Protein AF-A0AAW1F3Y2-F1 (afdb_monomer_lite)

Sequence (105 aa):
MLLRVFVSPDNIRRVDISENLSSVEQLKEILQERLQLQGDFLIQFEDPDFGNELCNLTDIKELPQDRAMLRILWKSSIQPEEAASLSSNSSLSMLDSDSLIISIH

Secondary structure (DSSP, 8-state):
-EEEEESSSS-EEEEE--S---SHHHHHHHHHHHHT--S-EEEEEEEGGGTTEEEE---GGGS-SSEEEEEEEEGGG----------------------------

Organism: Zoarces viviparus (NCBI:txid48416)

Radius of gyration: 22.78 Å; chains: 1; bounding box: 49×25×77 Å

Structure (mmCIF, N/CA/C/O backbone):
data_AF-A0AAW1F3Y2-F1
#
_entry.id   AF-A0AAW1F3Y2-F1
#
loop_
_atom_site.group_PDB
_atom_site.id
_atom_site.type_symbol
_atom_site.label_atom_id
_atom_site.label_alt_id
_atom_site.label_comp_id
_atom_site.label_asym_id
_atom_site.label_entity_id
_atom_site.label_seq_id
_atom_site.pdbx_PDB_ins_code
_atom_site.Cartn_x
_atom_site.Cartn_y
_atom_site.Cartn_z
_atom_site.occupancy
_atom_site.B_iso_or_equiv
_atom_site.auth_seq_id
_atom_site.auth_comp_id
_atom_site.auth_asym_id
_atom_site.auth_atom_id
_atom_site.pdbx_PDB_model_num
ATOM 1 N N . MET A 1 1 ? -5.745 -8.212 9.113 1.00 90.81 1 MET A N 1
ATOM 2 C CA . MET A 1 1 ? -5.643 -8.241 7.638 1.00 90.81 1 MET A CA 1
ATOM 3 C C . MET A 1 1 ? -4.221 -8.604 7.233 1.00 90.81 1 MET A C 1
ATOM 5 O O . MET A 1 1 ? -3.276 -8.149 7.872 1.00 90.81 1 MET A O 1
ATOM 9 N N . LEU A 1 2 ? -4.063 -9.385 6.162 1.00 94.94 2 LEU A N 1
ATOM 10 C CA . LEU A 1 2 ? -2.759 -9.717 5.598 1.00 94.94 2 LEU A CA 1
ATOM 11 C C . LEU A 1 2 ? -2.409 -8.857 4.380 1.00 94.94 2 LEU A C 1
ATOM 13 O O . LEU A 1 2 ? -3.104 -8.875 3.369 1.00 94.94 2 LEU A O 1
ATOM 17 N N . LEU A 1 3 ? -1.270 -8.180 4.432 1.00 95.88 3 LEU A N 1
ATOM 18 C CA . LEU A 1 3 ? -0.796 -7.323 3.356 1.00 95.88 3 LEU A CA 1
ATOM 19 C C . LEU A 1 3 ? 0.396 -7.936 2.632 1.00 95.88 3 LEU A C 1
ATOM 21 O O . LEU A 1 3 ? 1.355 -8.409 3.247 1.00 95.88 3 LEU A O 1
ATOM 25 N N . ARG A 1 4 ? 0.363 -7.873 1.304 1.00 97.00 4 ARG A N 1
ATOM 26 C CA . ARG A 1 4 ? 1.530 -8.101 0.451 1.00 97.00 4 ARG A CA 1
ATOM 27 C C . ARG A 1 4 ? 1.954 -6.761 -0.135 1.00 97.00 4 ARG A C 1
ATOM 29 O O . ARG A 1 4 ? 1.261 -6.222 -0.987 1.00 97.00 4 ARG A O 1
ATOM 36 N N . VAL A 1 5 ? 3.076 -6.233 0.335 1.00 97.12 5 VAL A N 1
ATOM 37 C CA . VAL A 1 5 ? 3.543 -4.877 0.035 1.00 97.12 5 VAL A CA 1
ATOM 38 C C . VAL A 1 5 ? 4.724 -4.929 -0.928 1.00 97.12 5 VAL A C 1
ATOM 40 O O . VAL A 1 5 ? 5.757 -5.525 -0.623 1.00 97.12 5 VAL A O 1
ATOM 43 N N . PHE A 1 6 ? 4.572 -4.292 -2.082 1.00 96.75 6 PHE A N 1
ATOM 44 C CA . PHE A 1 6 ? 5.596 -4.116 -3.105 1.00 96.75 6 PHE A CA 1
ATOM 45 C C . PHE A 1 6 ? 6.275 -2.768 -2.883 1.00 96.75 6 PHE A C 1
ATOM 47 O O . PHE A 1 6 ? 5.726 -1.721 -3.227 1.00 96.75 6 PHE A O 1
ATOM 54 N N . VAL A 1 7 ? 7.459 -2.794 -2.279 1.00 94.69 7 VAL A N 1
ATOM 55 C CA . VAL A 1 7 ? 8.264 -1.591 -2.021 1.00 94.69 7 VAL A CA 1
ATOM 56 C C . VAL A 1 7 ? 9.092 -1.225 -3.259 1.00 94.69 7 VAL A C 1
ATOM 58 O O . VAL A 1 7 ? 9.236 -0.050 -3.595 1.00 94.69 7 VAL A O 1
ATOM 61 N N . SER A 1 8 ? 9.594 -2.248 -3.951 1.00 90.62 8 SER A N 1
ATOM 62 C CA . SER A 1 8 ? 10.264 -2.199 -5.255 1.00 90.62 8 SER A CA 1
ATOM 63 C C . SER A 1 8 ? 10.043 -3.544 -5.978 1.00 90.62 8 SER A C 1
ATOM 65 O O . SER A 1 8 ? 9.545 -4.487 -5.354 1.00 90.62 8 SER A O 1
ATOM 67 N N . PRO A 1 9 ? 10.378 -3.677 -7.278 1.00 89.00 9 PRO A N 1
ATOM 68 C CA . PRO A 1 9 ? 10.188 -4.932 -8.020 1.00 89.00 9 PRO A CA 1
ATOM 69 C C . PRO A 1 9 ? 10.889 -6.149 -7.394 1.00 89.00 9 PRO A C 1
ATOM 71 O O . PRO A 1 9 ? 10.403 -7.271 -7.501 1.00 89.00 9 PRO A O 1
ATOM 74 N N . ASP A 1 10 ? 12.014 -5.918 -6.722 1.00 93.12 10 ASP A N 1
ATOM 75 C CA . ASP A 1 10 ? 12.838 -6.903 -6.023 1.00 93.12 10 ASP A CA 1
ATOM 76 C C . ASP A 1 10 ? 12.575 -6.962 -4.505 1.00 93.12 10 ASP A C 1
ATOM 78 O O . ASP A 1 10 ? 12.984 -7.916 -3.841 1.00 93.12 10 ASP A O 1
ATOM 82 N N . ASN A 1 11 ? 11.851 -5.987 -3.940 1.00 93.50 11 ASN A N 1
ATOM 83 C CA . ASN A 1 11 ? 11.511 -5.937 -2.519 1.00 93.50 11 ASN A CA 1
ATOM 84 C C . ASN A 1 11 ? 10.000 -6.050 -2.290 1.00 93.50 11 ASN A C 1
ATOM 86 O O . ASN A 1 11 ? 9.272 -5.058 -2.207 1.00 93.50 11 ASN A O 1
ATOM 90 N N . ILE A 1 12 ? 9.543 -7.291 -2.125 1.00 96.62 12 ILE A N 1
ATOM 91 C CA . ILE A 1 12 ? 8.146 -7.627 -1.843 1.00 96.62 12 ILE A CA 1
ATOM 92 C C . ILE A 1 12 ? 8.076 -8.270 -0.465 1.00 96.62 12 ILE A C 1
ATOM 94 O O . ILE A 1 12 ? 8.743 -9.272 -0.203 1.00 96.62 12 ILE A O 1
ATOM 98 N N . ARG A 1 13 ? 7.271 -7.700 0.430 1.00 96.44 13 ARG A N 1
ATOM 99 C CA . ARG A 1 13 ? 7.215 -8.106 1.836 1.00 96.44 13 ARG A CA 1
ATOM 100 C C . ARG A 1 13 ? 5.794 -8.412 2.276 1.00 96.44 13 ARG A C 1
ATOM 102 O O . ARG A 1 13 ? 4.834 -7.785 1.839 1.00 96.44 13 ARG A O 1
ATOM 109 N N . ARG A 1 14 ? 5.666 -9.409 3.148 1.00 96.50 14 ARG A N 1
ATOM 110 C CA . ARG A 1 14 ? 4.405 -9.781 3.789 1.00 96.50 14 ARG A CA 1
ATOM 111 C C . ARG A 1 14 ? 4.325 -9.079 5.142 1.00 96.50 14 ARG A C 1
ATOM 113 O O . ARG A 1 14 ? 5.246 -9.218 5.942 1.00 96.50 14 ARG A O 1
ATOM 120 N N . VAL A 1 15 ? 3.238 -8.357 5.386 1.00 95.50 15 VAL A N 1
ATOM 121 C CA . VAL A 1 15 ? 2.966 -7.655 6.647 1.00 95.50 15 VAL A CA 1
ATOM 122 C C . VAL A 1 15 ? 1.640 -8.152 7.198 1.00 95.50 15 VAL A C 1
ATOM 124 O O . VAL A 1 15 ? 0.646 -8.207 6.479 1.00 95.50 15 VAL A O 1
ATOM 127 N N . ASP A 1 16 ? 1.627 -8.533 8.468 1.00 94.44 16 ASP A N 1
ATOM 128 C CA . ASP A 1 16 ? 0.390 -8.818 9.190 1.00 94.44 16 ASP A CA 1
ATOM 129 C C . ASP A 1 16 ? 0.001 -7.577 9.990 1.00 94.44 16 ASP A C 1
ATOM 131 O O . ASP A 1 16 ? 0.806 -7.071 10.779 1.00 94.44 16 ASP A O 1
ATOM 135 N N . ILE A 1 17 ? -1.207 -7.071 9.750 1.00 90.38 17 ILE A N 1
ATOM 136 C CA . ILE A 1 17 ? -1.789 -5.993 10.541 1.00 90.38 17 ILE A CA 1
ATOM 137 C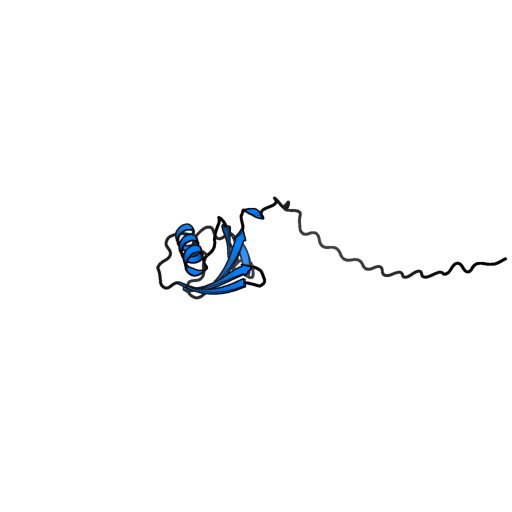 C . ILE A 1 17 ? -2.933 -6.578 11.357 1.00 90.38 17 ILE A C 1
ATOM 139 O O . ILE A 1 17 ? -4.011 -6.883 10.837 1.00 90.38 17 ILE A O 1
ATOM 143 N N . SER A 1 18 ? -2.679 -6.715 12.655 1.00 85.12 18 SER A N 1
ATOM 144 C CA . SER A 1 18 ? -3.674 -7.116 13.654 1.00 85.12 18 SER A CA 1
ATOM 145 C C . SER A 1 18 ? -4.364 -5.913 14.316 1.00 85.12 18 SER A C 1
ATOM 147 O O . SER A 1 18 ? -5.302 -6.086 15.087 1.00 85.12 18 SER A O 1
ATOM 149 N N . GLU A 1 19 ? -3.893 -4.698 14.028 1.00 81.75 19 GLU A N 1
ATOM 150 C CA . GLU A 1 19 ? -4.414 -3.440 14.564 1.00 81.75 19 GLU A CA 1
ATOM 151 C C . GLU A 1 19 ? -5.600 -2.934 13.729 1.00 81.75 19 GLU A C 1
ATOM 153 O O . GLU A 1 19 ? -5.656 -3.140 12.515 1.00 81.75 19 GLU A O 1
ATOM 158 N N . ASN A 1 20 ? -6.552 -2.250 14.372 1.00 83.88 20 ASN A N 1
ATOM 159 C CA . ASN A 1 20 ? -7.637 -1.581 13.656 1.00 83.88 20 ASN A CA 1
ATOM 160 C C . ASN A 1 20 ? -7.104 -0.303 13.006 1.00 83.88 20 ASN A C 1
ATOM 162 O O . ASN A 1 20 ? -6.772 0.660 13.698 1.00 83.88 20 ASN A O 1
ATOM 166 N N . LEU A 1 21 ? -7.043 -0.306 11.677 1.00 88.44 21 LEU A N 1
ATOM 167 C CA . LEU A 1 21 ? -6.648 0.855 10.892 1.00 88.44 21 LEU A CA 1
ATOM 168 C C . LEU A 1 21 ? -7.815 1.843 10.810 1.00 88.44 21 LEU A C 1
ATOM 170 O O . LEU A 1 21 ? -8.918 1.487 10.398 1.00 88.44 21 LEU A O 1
ATOM 174 N N . SER A 1 22 ? -7.559 3.082 11.214 1.00 88.12 22 SER A N 1
ATOM 175 C CA . SER A 1 22 ? -8.548 4.165 11.251 1.00 88.12 22 SER A CA 1
ATOM 176 C C . SER A 1 22 ? -8.367 5.188 10.129 1.00 88.12 22 SER A C 1
ATOM 178 O O . SER A 1 22 ? -9.339 5.836 9.743 1.00 88.12 22 SER A O 1
ATOM 180 N N . SER A 1 23 ? -7.156 5.307 9.574 1.00 94.31 23 SER A N 1
ATOM 181 C CA . SER A 1 23 ? -6.854 6.169 8.430 1.00 94.31 23 SER A CA 1
ATOM 182 C C . SER A 1 23 ? -5.722 5.611 7.563 1.00 94.31 23 SER A C 1
ATOM 184 O O . SER A 1 23 ? -4.998 4.689 7.954 1.00 94.31 23 SER A O 1
ATOM 186 N N . VAL A 1 24 ? -5.556 6.195 6.374 1.00 94.69 24 VAL A N 1
ATOM 187 C CA . VAL A 1 24 ? -4.460 5.866 5.45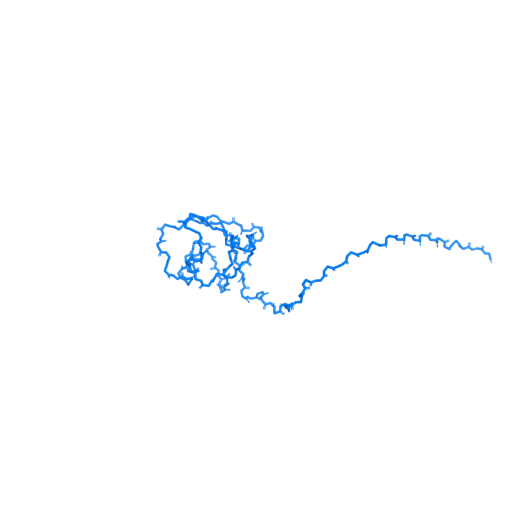4 1.00 94.69 24 VAL A CA 1
ATOM 188 C C . VAL A 1 24 ? -3.109 6.305 6.027 1.00 94.69 24 VAL A C 1
ATOM 190 O O . VAL A 1 24 ? -2.113 5.608 5.852 1.00 94.69 24 VAL A O 1
ATOM 193 N N . GLU A 1 25 ? -3.057 7.419 6.755 1.00 94.69 25 GLU A N 1
ATOM 194 C CA . GLU A 1 25 ? -1.852 7.903 7.441 1.00 94.69 25 GLU A CA 1
ATOM 195 C C . GLU A 1 25 ? -1.362 6.891 8.478 1.00 94.69 25 GLU A C 1
ATOM 197 O O . GLU A 1 25 ? -0.182 6.550 8.477 1.00 94.69 25 GLU A O 1
ATOM 202 N N . GLN A 1 26 ? -2.269 6.324 9.281 1.00 94.31 26 GLN A N 1
ATOM 203 C CA . GLN A 1 26 ? -1.916 5.284 10.251 1.00 94.31 26 GLN A CA 1
ATOM 204 C C . GLN A 1 26 ? -1.331 4.043 9.557 1.00 94.31 26 GLN A C 1
ATOM 206 O O . GLN A 1 26 ? -0.346 3.466 10.016 1.00 94.31 26 GLN A O 1
ATOM 211 N N . LEU A 1 27 ? -1.901 3.640 8.413 1.00 95.00 27 LEU A N 1
ATOM 212 C CA . LEU A 1 27 ? -1.335 2.556 7.609 1.00 95.00 27 LEU A CA 1
ATOM 213 C C . LEU A 1 27 ? 0.075 2.910 7.108 1.00 95.00 27 LEU A C 1
ATOM 215 O O . LEU A 1 27 ? 0.964 2.059 7.154 1.00 95.00 27 LEU A O 1
ATOM 219 N N . LYS A 1 28 ? 0.305 4.146 6.649 1.00 94.88 28 LYS A N 1
ATOM 220 C CA . LYS A 1 28 ? 1.635 4.595 6.206 1.00 94.88 28 LYS A CA 1
ATOM 221 C C . LYS A 1 28 ? 2.665 4.513 7.326 1.00 94.88 28 LYS A C 1
ATOM 223 O O . LYS A 1 28 ? 3.745 3.985 7.077 1.00 94.88 28 LYS A O 1
ATOM 228 N N . GLU A 1 29 ? 2.330 4.975 8.528 1.00 94.38 29 GLU A N 1
ATOM 229 C CA . GLU A 1 29 ? 3.212 4.916 9.701 1.00 94.38 29 GLU A CA 1
ATOM 230 C C . GLU A 1 29 ? 3.583 3.468 10.045 1.00 94.38 29 GLU A C 1
ATOM 232 O O . GLU A 1 29 ? 4.764 3.129 10.125 1.00 94.38 29 GLU A O 1
ATOM 237 N N . ILE A 1 30 ? 2.591 2.572 10.121 1.00 94.12 30 ILE A N 1
ATOM 238 C CA . ILE A 1 30 ? 2.829 1.143 10.380 1.00 94.12 30 ILE A CA 1
ATOM 239 C C . ILE A 1 30 ? 3.743 0.542 9.310 1.00 94.12 30 ILE A C 1
ATOM 241 O O . ILE A 1 30 ? 4.674 -0.201 9.626 1.00 94.12 30 ILE A O 1
ATOM 245 N N . LEU A 1 31 ? 3.503 0.845 8.032 1.00 95.12 31 LEU A N 1
ATOM 246 C CA . LEU A 1 31 ? 4.357 0.354 6.954 1.00 95.12 31 LEU A CA 1
ATOM 247 C C . LEU A 1 31 ? 5.768 0.940 7.049 1.00 95.12 31 LEU A C 1
ATOM 249 O O . LEU A 1 31 ? 6.726 0.194 6.874 1.00 95.12 31 LEU A O 1
ATOM 253 N N . GLN A 1 32 ? 5.925 2.222 7.374 1.00 95.19 32 GLN A N 1
ATOM 254 C CA . GLN A 1 32 ? 7.235 2.837 7.587 1.00 95.19 32 GLN A CA 1
ATOM 255 C C . GLN A 1 32 ? 8.018 2.145 8.698 1.00 95.19 32 GLN A C 1
ATOM 257 O O . GLN A 1 32 ? 9.173 1.783 8.482 1.00 95.19 32 GLN A O 1
ATOM 262 N N . GLU A 1 33 ? 7.391 1.882 9.841 1.00 94.00 33 GLU A N 1
ATOM 263 C CA . GLU A 1 33 ? 8.039 1.218 10.970 1.00 94.00 33 GLU A CA 1
ATOM 264 C C . GLU A 1 33 ? 8.368 -0.248 10.669 1.00 94.00 33 GLU A C 1
ATOM 266 O O . GLU A 1 33 ? 9.514 -0.685 10.807 1.00 94.00 33 GLU A O 1
ATOM 271 N N . ARG A 1 34 ? 7.377 -1.024 10.213 1.00 93.81 34 ARG A N 1
ATOM 272 C CA . ARG A 1 34 ? 7.523 -2.473 9.990 1.00 93.81 34 ARG A CA 1
ATOM 273 C C . ARG A 1 34 ? 8.439 -2.791 8.820 1.00 93.81 34 ARG A C 1
ATOM 275 O O . ARG A 1 34 ? 9.111 -3.821 8.829 1.00 93.81 34 ARG A O 1
ATOM 282 N N . LEU A 1 35 ? 8.447 -1.931 7.806 1.00 94.44 35 LEU A N 1
ATOM 283 C CA . LEU A 1 35 ? 9.241 -2.114 6.599 1.00 94.44 35 LEU A CA 1
ATOM 284 C C . LEU A 1 35 ? 10.490 -1.219 6.568 1.00 94.44 35 LEU A C 1
ATOM 286 O O . LEU A 1 35 ? 11.241 -1.288 5.592 1.00 94.44 35 LEU A O 1
ATOM 290 N N . GLN A 1 36 ? 10.750 -0.444 7.625 1.00 94.25 36 GLN A N 1
ATOM 291 C CA . GLN A 1 36 ? 11.905 0.459 7.747 1.00 94.25 36 GLN A CA 1
ATOM 292 C C . GLN A 1 36 ? 12.027 1.395 6.532 1.00 94.25 36 GLN A C 1
ATOM 294 O O . GLN A 1 36 ? 13.111 1.606 5.988 1.00 94.25 36 GLN A O 1
ATOM 299 N N . LEU A 1 37 ? 10.885 1.907 6.062 1.00 93.38 37 LEU A N 1
ATOM 300 C CA . LEU A 1 37 ? 10.818 2.809 4.914 1.00 93.38 37 LEU A CA 1
ATOM 301 C C . LEU A 1 37 ? 11.159 4.225 5.364 1.00 93.38 37 LEU A C 1
ATOM 303 O O . LEU A 1 37 ? 10.678 4.687 6.395 1.00 93.38 37 LEU A O 1
ATOM 307 N N . GLN A 1 38 ? 11.954 4.925 4.562 1.00 92.06 38 GLN A N 1
ATOM 308 C CA . GLN A 1 38 ? 12.301 6.321 4.801 1.00 92.06 38 GLN A CA 1
ATOM 309 C C . GLN A 1 38 ? 11.784 7.192 3.662 1.00 92.06 38 GLN A C 1
ATOM 311 O O . GLN A 1 38 ? 11.974 6.867 2.493 1.00 92.06 38 GLN A O 1
ATOM 316 N N . GLY A 1 39 ? 11.169 8.318 4.016 1.00 90.31 39 GLY A N 1
ATOM 317 C CA . GLY A 1 39 ? 10.606 9.269 3.061 1.00 90.31 39 GLY A CA 1
ATOM 318 C C . GLY A 1 39 ? 9.093 9.150 2.896 1.00 90.31 39 GLY A C 1
ATOM 319 O O . GLY A 1 39 ? 8.433 8.314 3.517 1.00 90.31 39 GLY A O 1
ATOM 320 N N . ASP A 1 40 ? 8.555 10.040 2.067 1.00 91.81 40 ASP A N 1
ATOM 321 C CA . ASP A 1 40 ? 7.123 10.149 1.801 1.00 91.81 40 ASP A CA 1
ATOM 322 C C . ASP A 1 40 ? 6.741 9.373 0.531 1.00 91.81 40 ASP A C 1
ATOM 324 O O . ASP A 1 40 ? 7.454 9.370 -0.481 1.00 91.81 40 ASP A O 1
ATOM 328 N N . PHE A 1 41 ? 5.594 8.710 0.591 1.00 94.62 41 PHE A N 1
ATOM 329 C CA . PHE A 1 41 ? 5.082 7.859 -0.470 1.00 94.62 41 PHE A CA 1
ATOM 330 C C . PHE A 1 41 ? 3.554 7.838 -0.485 1.00 94.62 41 PHE A C 1
ATOM 332 O O . PHE A 1 41 ? 2.858 8.182 0.479 1.00 94.62 41 PHE A O 1
ATOM 339 N N . LEU A 1 42 ? 3.028 7.420 -1.626 1.00 94.94 42 LEU A N 1
ATOM 340 C CA . LEU A 1 42 ? 1.633 7.061 -1.805 1.00 94.94 42 LEU A CA 1
ATOM 341 C C . LEU A 1 42 ? 1.497 5.539 -1.759 1.00 94.94 42 LEU A C 1
ATOM 343 O O . LEU A 1 42 ? 2.444 4.805 -2.050 1.00 94.94 42 LEU A O 1
ATOM 347 N N . ILE A 1 43 ? 0.317 5.081 -1.358 1.00 96.00 43 ILE A N 1
ATOM 348 C CA . ILE A 1 43 ? -0.036 3.666 -1.344 1.00 96.00 43 ILE A CA 1
ATOM 349 C C . ILE A 1 43 ? -1.017 3.448 -2.484 1.00 96.00 43 ILE A C 1
ATOM 351 O O . ILE A 1 43 ? -2.011 4.163 -2.589 1.00 96.00 43 ILE A O 1
ATOM 355 N N . GLN A 1 44 ? -0.731 2.459 -3.316 1.00 96.38 44 GLN A N 1
ATOM 356 C CA . GLN A 1 44 ? -1.677 1.915 -4.275 1.00 96.38 44 GLN A CA 1
ATOM 357 C C . GLN A 1 44 ? -2.127 0.533 -3.827 1.00 96.38 44 GLN A C 1
ATOM 359 O O . GLN A 1 44 ? -1.367 -0.160 -3.152 1.00 96.38 44 GLN A O 1
ATOM 364 N N . PHE A 1 45 ? -3.330 0.130 -4.211 1.00 96.06 45 PHE A N 1
ATOM 365 C CA . PHE A 1 45 ? -3.858 -1.208 -3.979 1.00 96.06 45 PHE A CA 1
ATOM 366 C C . PHE A 1 45 ? -4.470 -1.775 -5.259 1.00 96.06 45 PHE A C 1
ATOM 368 O O . PHE A 1 45 ? -4.807 -1.020 -6.168 1.00 96.06 45 PHE A O 1
ATOM 375 N N . GLU A 1 46 ? -4.570 -3.099 -5.348 1.00 94.56 46 GLU A N 1
ATOM 376 C CA . GLU A 1 46 ? -5.337 -3.749 -6.417 1.00 94.56 46 GLU A CA 1
ATOM 377 C C . GLU A 1 46 ? -6.829 -3.659 -6.096 1.00 94.56 46 GLU A C 1
ATOM 379 O O . GLU A 1 46 ? -7.278 -4.225 -5.095 1.00 94.56 46 GLU A O 1
ATOM 384 N N . ASP A 1 47 ? -7.583 -2.955 -6.940 1.00 92.25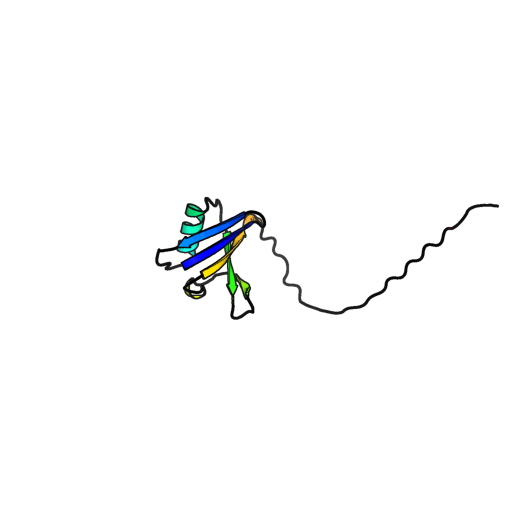 47 ASP A N 1
ATOM 385 C CA . ASP A 1 47 ? -9.020 -2.774 -6.752 1.00 92.25 47 ASP A CA 1
ATOM 386 C C . ASP A 1 47 ? -9.813 -3.840 -7.539 1.00 92.25 47 ASP A C 1
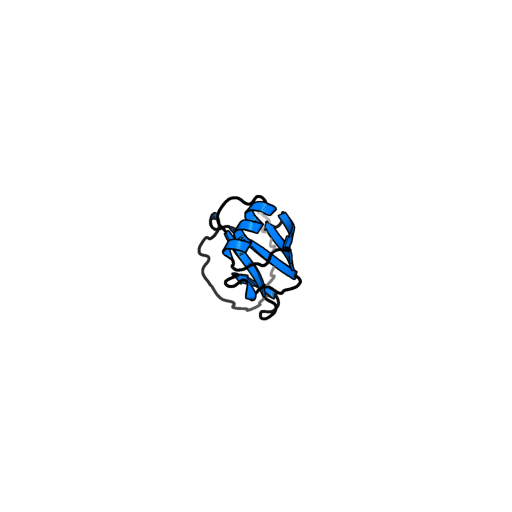ATOM 388 O O . ASP A 1 47 ? -9.779 -3.846 -8.778 1.00 92.25 47 ASP A O 1
ATOM 392 N N . PRO A 1 48 ? -10.529 -4.760 -6.862 1.00 87.56 48 PRO A N 1
ATOM 393 C CA . PRO A 1 48 ? -11.290 -5.812 -7.529 1.00 87.56 48 PRO A CA 1
ATOM 394 C C . PRO A 1 48 ? -12.425 -5.272 -8.411 1.00 87.56 48 PRO A C 1
ATOM 396 O O . PRO A 1 48 ? -12.768 -5.925 -9.400 1.00 87.56 48 PRO A O 1
ATOM 399 N N . ASP A 1 49 ? -12.967 -4.088 -8.113 1.00 89.50 49 ASP A N 1
ATOM 400 C CA . ASP A 1 49 ? -14.041 -3.476 -8.900 1.00 89.50 49 ASP A CA 1
ATOM 401 C C . ASP A 1 49 ? -13.533 -2.968 -10.263 1.00 89.50 49 ASP A C 1
ATOM 403 O O . ASP A 1 49 ? -14.297 -2.892 -11.229 1.00 89.50 49 ASP A O 1
ATOM 407 N N . PHE A 1 50 ? -12.224 -2.719 -10.383 1.00 88.88 50 PHE A N 1
ATOM 408 C CA . PHE A 1 50 ? -11.543 -2.343 -11.629 1.00 88.88 50 PHE A CA 1
ATOM 409 C C . PHE A 1 50 ? -10.706 -3.485 -12.222 1.00 88.88 50 PHE A C 1
ATOM 411 O O . PHE A 1 50 ? -9.755 -3.247 -12.961 1.00 88.88 50 PHE A O 1
ATOM 418 N N . GLY A 1 51 ? -11.040 -4.743 -11.919 1.00 90.31 51 GLY A N 1
ATOM 419 C CA . GLY A 1 51 ? -10.332 -5.896 -12.484 1.00 90.31 51 GLY A CA 1
ATOM 420 C C . GLY A 1 51 ? -8.947 -6.148 -11.877 1.00 90.31 51 GLY A C 1
ATOM 421 O O . GLY A 1 51 ? -8.125 -6.810 -12.506 1.00 90.31 51 GLY A O 1
ATOM 422 N N . ASN A 1 52 ? -8.718 -5.696 -10.641 1.00 89.62 52 ASN A N 1
ATOM 423 C CA . ASN A 1 52 ? -7.445 -5.737 -9.908 1.00 89.62 52 ASN A CA 1
ATOM 424 C C . ASN A 1 52 ? -6.373 -4.778 -10.450 1.00 89.62 52 ASN A C 1
ATOM 426 O O . ASN A 1 52 ? -5.185 -4.968 -10.191 1.00 89.62 52 ASN A O 1
ATOM 430 N N . GLU A 1 53 ? -6.776 -3.739 -11.181 1.00 93.56 53 GLU A N 1
ATOM 431 C CA . GLU A 1 53 ? -5.873 -2.653 -11.561 1.00 93.56 53 GLU A CA 1
ATOM 432 C C . GLU A 1 53 ? -5.437 -1.835 -10.334 1.00 93.56 53 GLU A C 1
ATOM 434 O O . GLU A 1 53 ? -6.148 -1.741 -9.327 1.00 93.56 53 GLU A O 1
ATOM 439 N N . LEU A 1 54 ? -4.240 -1.243 -10.409 1.00 92.69 54 LEU A N 1
ATOM 440 C CA . LEU A 1 54 ? -3.677 -0.459 -9.308 1.00 92.69 54 LEU A CA 1
ATOM 441 C C . LEU A 1 54 ? -4.365 0.907 -9.188 1.00 92.69 54 LEU A C 1
ATOM 443 O O . LEU A 1 54 ? -4.277 1.737 -10.093 1.00 92.69 54 LEU A O 1
ATOM 447 N N . CYS A 1 55 ? -4.956 1.169 -8.024 1.00 94.19 55 CYS A N 1
ATOM 448 C CA . CYS A 1 55 ? -5.597 2.436 -7.676 1.00 94.19 55 CYS A CA 1
ATOM 449 C C . CYS A 1 55 ? -4.925 3.080 -6.460 1.00 94.19 55 CYS A C 1
ATOM 451 O O . CYS A 1 55 ? -4.414 2.387 -5.582 1.00 94.19 55 CYS A O 1
ATOM 453 N N . ASN A 1 56 ? -4.905 4.415 -6.396 1.00 95.38 56 ASN A N 1
ATOM 454 C CA . ASN A 1 56 ? -4.404 5.125 -5.217 1.00 95.38 56 ASN A CA 1
ATOM 455 C C . ASN A 1 56 ? -5.370 4.924 -4.048 1.00 95.38 56 ASN A C 1
ATOM 457 O O . ASN A 1 56 ? -6.551 5.221 -4.180 1.00 95.38 56 ASN A O 1
ATOM 461 N N . LEU A 1 57 ? -4.849 4.490 -2.903 1.00 95.62 57 LEU A N 1
ATOM 462 C CA . LEU A 1 57 ? -5.640 4.313 -1.693 1.00 95.62 57 LEU A CA 1
ATOM 463 C C . LEU A 1 57 ? -5.988 5.676 -1.083 1.00 95.62 57 LEU A C 1
ATOM 465 O O . LEU A 1 57 ? -5.082 6.400 -0.651 1.00 95.62 57 LEU A O 1
ATOM 469 N N . THR A 1 58 ? -7.280 6.006 -1.020 1.00 93.62 58 THR A N 1
ATOM 470 C CA . THR A 1 58 ? -7.763 7.271 -0.436 1.00 93.62 58 THR A CA 1
ATOM 471 C C . THR A 1 58 ? -8.512 7.103 0.880 1.00 93.62 58 THR A C 1
ATOM 473 O O . THR A 1 58 ? -8.355 7.939 1.770 1.00 93.62 58 THR A O 1
ATOM 476 N N . ASP A 1 59 ? -9.253 6.011 1.049 1.00 93.56 59 ASP A N 1
ATOM 477 C CA . ASP A 1 59 ? -9.883 5.613 2.308 1.00 93.56 59 ASP A CA 1
ATOM 478 C C . ASP A 1 59 ? -9.474 4.176 2.651 1.00 93.56 59 ASP A C 1
ATOM 480 O O . ASP A 1 59 ? -9.463 3.282 1.810 1.00 93.56 59 ASP A O 1
ATOM 484 N N . ILE A 1 60 ? -9.168 3.922 3.922 1.00 93.75 60 ILE A N 1
ATOM 485 C CA . ILE A 1 60 ? -8.801 2.589 4.396 1.00 93.75 60 ILE A CA 1
ATOM 486 C C . ILE A 1 60 ? -9.922 1.557 4.213 1.00 93.75 60 ILE A C 1
ATOM 488 O O . ILE A 1 60 ? -9.651 0.361 4.118 1.00 93.75 60 ILE A O 1
ATOM 492 N N . LYS A 1 61 ? -11.179 2.010 4.144 1.00 91.75 61 LYS A N 1
ATOM 493 C CA . LYS A 1 61 ? -12.354 1.157 3.919 1.00 91.75 61 LYS A CA 1
ATOM 494 C C . LYS A 1 61 ? -12.398 0.537 2.523 1.00 91.75 61 LYS A C 1
ATOM 496 O O . LYS A 1 61 ? -13.156 -0.408 2.332 1.00 91.75 61 LYS A O 1
ATOM 501 N N . GLU A 1 62 ? -11.620 1.061 1.577 1.00 91.31 62 GLU A N 1
ATOM 502 C CA . GLU A 1 62 ? -11.474 0.493 0.231 1.00 91.31 62 GLU A CA 1
ATOM 503 C C . GLU A 1 62 ? -10.687 -0.829 0.265 1.00 91.31 62 GLU A C 1
ATOM 505 O O . GLU A 1 62 ? -10.825 -1.664 -0.626 1.00 91.31 62 GLU A O 1
ATOM 510 N N . LEU A 1 63 ? -9.880 -1.061 1.311 1.00 91.94 63 LEU A N 1
ATOM 511 C CA . LEU A 1 63 ? -9.114 -2.296 1.427 1.00 91.94 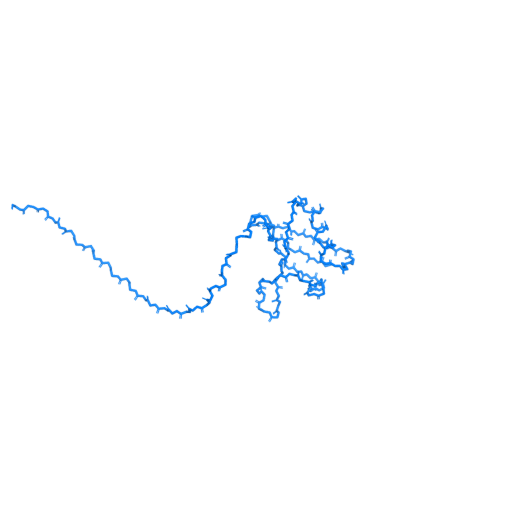63 LEU A CA 1
ATOM 512 C C . LEU A 1 63 ? -10.006 -3.485 1.827 1.00 91.94 63 LEU A C 1
ATOM 514 O O . LEU A 1 63 ? -10.787 -3.391 2.780 1.00 91.94 63 LEU A O 1
ATOM 518 N N . PRO A 1 64 ? -9.833 -4.654 1.185 1.00 89.12 64 PRO A N 1
ATOM 519 C CA . PRO A 1 64 ? -10.506 -5.877 1.604 1.00 89.12 64 PRO A CA 1
ATOM 520 C C . PRO A 1 64 ? -10.115 -6.280 3.034 1.00 89.12 64 PRO A C 1
ATOM 522 O O . PRO A 1 64 ? -8.952 -6.196 3.414 1.00 89.12 64 PRO A O 1
ATOM 525 N N . GLN A 1 65 ? -11.061 -6.809 3.815 1.00 86.94 65 GLN A N 1
ATOM 526 C CA . GLN A 1 65 ? -10.835 -7.124 5.237 1.00 86.94 65 GLN A CA 1
ATOM 527 C C . GLN A 1 65 ? -9.796 -8.236 5.475 1.00 86.94 65 GLN A C 1
ATOM 529 O O . GLN A 1 65 ? -9.032 -8.192 6.446 1.00 86.94 65 GLN A O 1
ATOM 534 N N . ASP A 1 66 ? -9.748 -9.231 4.588 1.00 90.00 66 ASP A N 1
ATOM 535 C CA . ASP A 1 66 ? -8.902 -10.410 4.777 1.00 90.00 66 ASP A CA 1
ATOM 536 C C . ASP A 1 66 ? -7.466 -10.166 4.314 1.00 90.00 66 ASP A C 1
ATOM 538 O O . ASP A 1 66 ? -6.506 -10.391 5.063 1.00 90.00 66 ASP A O 1
ATOM 542 N N . ARG A 1 67 ? -7.306 -9.715 3.064 1.00 92.75 67 ARG A N 1
ATOM 543 C CA . ARG A 1 67 ? -6.005 -9.549 2.415 1.00 92.75 67 ARG A CA 1
ATOM 544 C C . ARG A 1 67 ? -6.019 -8.464 1.347 1.00 92.75 67 ARG A C 1
ATOM 546 O O . ARG A 1 67 ? -6.994 -8.351 0.615 1.00 92.75 67 ARG A O 1
ATOM 553 N N . ALA A 1 68 ? -4.897 -7.770 1.191 1.00 94.19 68 ALA A N 1
ATOM 554 C CA . ALA A 1 68 ? -4.714 -6.794 0.121 1.00 94.19 68 ALA A CA 1
ATOM 555 C C . ALA A 1 68 ? -3.289 -6.828 -0.446 1.00 94.19 68 ALA A C 1
ATOM 557 O O . ALA A 1 68 ? -2.318 -7.144 0.256 1.00 94.19 68 ALA A O 1
ATOM 558 N N . MET A 1 69 ? -3.167 -6.488 -1.728 1.00 95.69 69 MET A N 1
ATOM 559 C CA . MET A 1 69 ? -1.890 -6.207 -2.376 1.00 95.6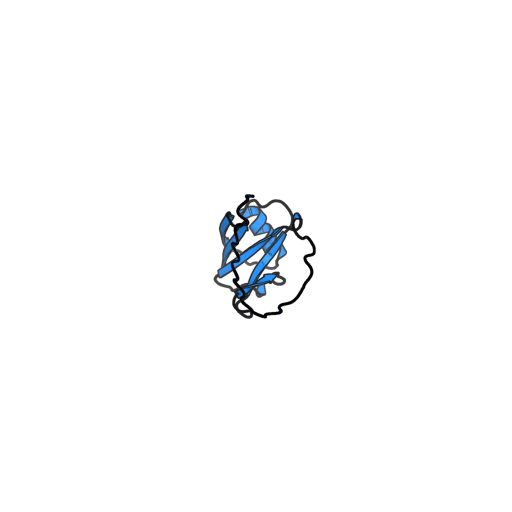9 69 MET A CA 1
ATOM 560 C C . MET A 1 69 ? -1.695 -4.701 -2.424 1.00 95.69 69 MET A C 1
ATOM 562 O O . MET A 1 69 ? -2.555 -3.991 -2.930 1.00 95.69 69 MET A O 1
ATOM 566 N N . LEU A 1 70 ? -0.580 -4.230 -1.866 1.00 96.56 70 LEU A N 1
ATOM 567 C CA . LEU A 1 70 ? -0.231 -2.817 -1.817 1.00 96.56 70 LEU A CA 1
ATOM 568 C C . LEU A 1 70 ? 1.049 -2.555 -2.600 1.00 96.56 70 LEU A C 1
ATOM 570 O O . LEU A 1 70 ? 1.989 -3.349 -2.538 1.00 96.56 70 LEU A O 1
ATOM 574 N N . ARG A 1 71 ? 1.136 -1.403 -3.254 1.00 96.31 71 ARG A N 1
ATOM 575 C CA . ARG A 1 71 ? 2.342 -0.920 -3.923 1.00 96.31 71 ARG A CA 1
ATOM 576 C C . ARG A 1 71 ? 2.727 0.450 -3.388 1.00 96.31 71 ARG A C 1
ATOM 578 O O . ARG A 1 71 ? 1.882 1.326 -3.233 1.00 96.31 71 ARG A O 1
ATOM 585 N N . ILE A 1 72 ? 4.010 0.619 -3.095 1.00 95.62 72 ILE A N 1
ATOM 586 C CA . ILE A 1 72 ? 4.569 1.888 -2.636 1.00 95.62 72 ILE A CA 1
ATOM 587 C C . ILE A 1 72 ? 4.978 2.711 -3.856 1.00 95.62 72 ILE A C 1
ATOM 589 O O . ILE A 1 72 ? 5.781 2.260 -4.674 1.00 95.62 72 ILE A O 1
ATOM 593 N N . LEU A 1 73 ? 4.441 3.925 -3.961 1.00 94.25 73 LEU A N 1
ATOM 594 C CA . LEU A 1 73 ? 4.828 4.907 -4.969 1.00 94.25 73 LEU A CA 1
ATOM 595 C C . LEU A 1 73 ? 5.583 6.055 -4.295 1.00 94.25 73 LEU A C 1
ATOM 597 O O . LEU A 1 73 ? 4.999 6.897 -3.611 1.00 94.25 73 LEU A O 1
ATOM 601 N N . TRP A 1 74 ? 6.899 6.080 -4.474 1.00 92.31 74 TRP A N 1
ATOM 602 C CA . TRP A 1 74 ? 7.778 7.074 -3.861 1.00 92.31 74 TRP A CA 1
ATOM 603 C C . TRP A 1 74 ? 7.587 8.454 -4.487 1.00 92.31 74 TRP A C 1
ATOM 605 O O . TRP A 1 74 ? 7.728 8.619 -5.699 1.00 92.31 74 TRP A O 1
ATOM 615 N N . LYS A 1 75 ? 7.328 9.476 -3.661 1.00 86.38 75 LYS A N 1
ATOM 616 C CA . LYS A 1 75 ? 7.051 10.834 -4.158 1.00 86.38 75 LYS A CA 1
ATOM 617 C C . LYS A 1 75 ? 8.227 11.495 -4.875 1.00 86.38 75 LYS A C 1
ATOM 619 O O . LYS A 1 75 ? 8.006 12.341 -5.731 1.00 86.38 75 LYS A O 1
ATOM 624 N N . SER A 1 76 ? 9.461 11.091 -4.579 1.00 74.00 76 SER A N 1
ATOM 625 C CA . SER A 1 76 ? 10.659 11.584 -5.272 1.00 74.00 76 SER A CA 1
ATOM 626 C C . SER A 1 76 ? 10.740 11.164 -6.745 1.00 74.00 76 SER A C 1
ATOM 628 O O . SER A 1 76 ? 11.501 11.767 -7.495 1.00 74.00 76 SER A O 1
ATOM 630 N N . SER A 1 77 ? 9.965 10.156 -7.162 1.00 57.88 77 SER A N 1
ATOM 631 C CA . SER A 1 77 ? 9.970 9.609 -8.523 1.00 57.88 77 SER A CA 1
ATOM 632 C C . SER A 1 77 ? 8.756 10.027 -9.361 1.00 57.88 77 SER A C 1
ATOM 634 O O . SER A 1 77 ? 8.667 9.616 -10.516 1.00 57.88 77 SER A O 1
ATOM 636 N N . ILE A 1 78 ? 7.822 10.814 -8.812 1.00 56.16 78 ILE A N 1
ATOM 637 C CA . ILE A 1 78 ? 6.636 11.274 -9.545 1.00 56.16 78 ILE A CA 1
ATOM 638 C C . ILE A 1 78 ? 7.073 12.402 -10.485 1.00 56.16 78 ILE A C 1
ATOM 640 O O . ILE A 1 78 ? 6.987 13.585 -10.158 1.00 56.16 78 ILE A O 1
ATOM 644 N N . GLN A 1 79 ? 7.588 12.033 -11.656 1.00 50.50 79 GLN A N 1
ATOM 645 C CA . GLN A 1 79 ? 7.520 12.919 -12.810 1.00 50.50 79 GLN A CA 1
ATOM 646 C C . GLN A 1 79 ? 6.049 12.954 -13.251 1.00 50.50 79 GLN A C 1
ATOM 648 O O . GLN A 1 79 ? 5.411 11.902 -13.257 1.00 50.50 79 GLN A O 1
ATOM 653 N N . PRO A 1 80 ? 5.467 14.125 -13.557 1.00 50.25 80 PRO A N 1
ATOM 654 C CA . PRO A 1 80 ? 4.119 14.196 -14.105 1.00 50.25 80 PRO A CA 1
ATOM 655 C C . PRO A 1 80 ? 4.133 13.583 -15.510 1.00 50.25 80 PRO A C 1
ATOM 657 O O . PRO A 1 80 ? 4.355 14.276 -16.497 1.00 50.25 80 PRO A O 1
ATOM 660 N N . GLU A 1 81 ? 3.963 12.268 -15.590 1.00 50.34 81 GLU A N 1
ATOM 661 C CA . GLU A 1 81 ? 3.720 11.570 -16.843 1.00 50.34 81 GLU A CA 1
ATOM 662 C C . GLU A 1 81 ? 2.269 11.822 -17.248 1.00 50.34 81 GLU A C 1
ATOM 664 O O . GLU A 1 81 ? 1.310 11.469 -16.560 1.00 50.34 81 GLU A O 1
ATOM 669 N N . GLU A 1 82 ? 2.140 12.575 -18.334 1.00 44.69 82 GLU A N 1
ATOM 670 C CA . GLU A 1 82 ? 0.891 12.983 -18.945 1.00 44.69 82 GLU A CA 1
ATOM 671 C C . GLU A 1 82 ? -0.023 11.774 -19.163 1.00 44.69 82 GLU A C 1
ATOM 673 O O . GLU A 1 82 ? 0.359 10.764 -19.755 1.00 44.69 82 GLU A O 1
ATOM 678 N N . ALA A 1 83 ? -1.271 11.913 -18.722 1.00 53.41 83 ALA A N 1
ATOM 679 C CA . ALA A 1 83 ? -2.367 11.061 -19.138 1.00 53.41 83 ALA A CA 1
ATOM 680 C C . ALA A 1 83 ? -2.549 11.177 -20.664 1.00 53.41 83 ALA A C 1
ATOM 682 O O . ALA A 1 83 ? -3.305 12.015 -21.148 1.00 53.41 83 ALA A O 1
ATOM 683 N N . ALA A 1 84 ? -1.848 10.342 -21.428 1.00 50.59 84 ALA A N 1
ATOM 684 C CA . ALA A 1 84 ? -2.040 10.185 -22.862 1.00 50.59 84 ALA A CA 1
ATOM 685 C C . ALA A 1 84 ? -2.458 8.741 -23.167 1.00 50.59 84 ALA A C 1
ATOM 687 O O . ALA A 1 84 ? -1.662 7.880 -23.518 1.00 50.59 84 ALA A O 1
ATOM 688 N N . SER A 1 85 ? -3.759 8.526 -22.979 1.00 42.88 85 SER A N 1
ATOM 689 C CA . SER A 1 85 ? -4.669 7.814 -23.876 1.00 42.88 85 SER A CA 1
ATOM 690 C C . SER A 1 85 ? -4.230 6.482 -24.493 1.00 42.88 85 SER A C 1
ATOM 692 O O . SER A 1 85 ? -3.418 6.404 -25.411 1.00 42.88 85 SER A O 1
ATOM 694 N N . LEU A 1 86 ? -4.988 5.453 -24.116 1.00 53.41 86 LEU A N 1
ATOM 695 C CA . LEU A 1 86 ? -5.345 4.323 -24.967 1.00 53.41 86 LEU A CA 1
ATOM 696 C C . LEU A 1 86 ? -5.689 4.806 -26.391 1.00 53.41 86 LEU A C 1
ATOM 698 O O . LEU A 1 86 ? -6.670 5.521 -26.590 1.00 53.41 86 LEU A O 1
ATOM 702 N N . SER A 1 87 ? -4.934 4.357 -27.389 1.00 44.12 87 SER A N 1
ATOM 703 C CA . SER A 1 87 ? -5.468 4.164 -28.736 1.00 44.12 87 SER A CA 1
ATOM 704 C C . SER A 1 87 ? -4.755 2.996 -29.401 1.00 44.12 87 SER A C 1
ATOM 706 O O . SER A 1 87 ? -3.595 3.072 -29.798 1.00 44.12 87 SER A O 1
ATOM 708 N N . SER A 1 88 ? -5.476 1.887 -29.480 1.00 52.75 88 SER A N 1
ATOM 709 C CA . SER A 1 88 ? -5.126 0.710 -30.258 1.00 52.75 88 SER A CA 1
ATOM 710 C C . SER A 1 88 ? -5.171 1.020 -31.756 1.00 52.75 88 SER A C 1
ATOM 712 O O . SER A 1 88 ? -6.200 1.477 -32.247 1.00 52.75 88 SER A O 1
ATOM 714 N N . ASN A 1 89 ? -4.146 0.624 -32.512 1.00 52.56 89 ASN A N 1
ATOM 715 C CA . ASN A 1 89 ? -4.330 -0.041 -33.806 1.00 52.56 89 ASN A CA 1
ATOM 716 C C . ASN A 1 89 ? -3.050 -0.740 -34.292 1.00 52.56 89 ASN A C 1
ATOM 718 O O . ASN A 1 89 ? -1.978 -0.168 -34.442 1.00 52.56 89 ASN A O 1
ATOM 722 N N . SER A 1 90 ? -3.219 -2.036 -34.538 1.00 51.50 90 SER A N 1
ATOM 723 C CA . SER A 1 90 ? -2.297 -2.935 -35.226 1.00 51.50 90 SER A CA 1
ATOM 724 C C . SER A 1 90 ? -1.968 -2.440 -36.638 1.00 51.50 90 SER A C 1
ATOM 726 O O . SER A 1 90 ? -2.879 -2.005 -37.344 1.00 51.50 90 SER A O 1
ATOM 728 N N . SER A 1 91 ? -0.722 -2.611 -37.093 1.00 47.28 91 SER A N 1
ATOM 729 C CA . SER A 1 91 ? -0.437 -3.234 -38.397 1.00 47.28 91 SER A CA 1
ATOM 730 C C . SER A 1 91 ? 1.040 -3.597 -38.553 1.00 47.28 91 SER A C 1
ATOM 732 O O . SER A 1 91 ? 1.945 -2.816 -38.278 1.00 47.28 91 SER A O 1
ATOM 734 N N . LEU A 1 92 ? 1.235 -4.834 -39.000 1.00 54.22 92 LEU A N 1
ATOM 735 C CA . LEU A 1 92 ? 2.486 -5.481 -39.365 1.00 54.22 92 LEU A CA 1
ATOM 736 C C . LEU A 1 92 ? 3.063 -4.863 -40.644 1.00 54.22 92 LEU A C 1
ATOM 738 O O . LEU A 1 92 ? 2.334 -4.706 -41.620 1.00 54.22 92 LEU A O 1
ATOM 742 N N . SER A 1 93 ? 4.382 -4.687 -40.697 1.00 49.22 93 SER A N 1
ATOM 743 C CA . SER A 1 93 ? 5.133 -4.857 -41.948 1.00 49.22 93 SER A CA 1
ATOM 744 C C . SER A 1 93 ? 6.610 -5.111 -41.652 1.00 49.22 93 SER A C 1
ATOM 746 O O . SER A 1 93 ? 7.412 -4.190 -41.530 1.00 49.22 93 SER A O 1
ATOM 748 N N . MET A 1 94 ? 6.945 -6.401 -41.533 1.00 54.91 94 MET A N 1
ATOM 749 C CA . MET A 1 94 ? 8.256 -6.928 -41.904 1.00 54.91 94 MET A CA 1
ATOM 750 C C . MET A 1 94 ? 8.433 -6.738 -43.409 1.00 54.91 94 MET A C 1
ATOM 752 O O . MET A 1 94 ? 7.617 -7.261 -44.163 1.00 54.91 94 MET A O 1
ATOM 756 N N . LEU A 1 95 ? 9.496 -6.056 -43.827 1.00 51.94 95 LEU A N 1
ATOM 757 C CA . LEU A 1 95 ? 10.096 -6.192 -45.152 1.00 51.94 95 LEU A CA 1
ATOM 758 C C . LEU A 1 95 ? 11.604 -6.006 -44.973 1.00 51.94 95 LEU A C 1
ATOM 760 O O . LEU A 1 95 ? 12.112 -4.891 -44.879 1.00 51.94 95 LEU A O 1
ATOM 764 N N . ASP A 1 96 ? 12.283 -7.136 -44.847 1.00 51.72 96 ASP A N 1
ATOM 765 C CA . ASP A 1 96 ? 13.718 -7.267 -45.037 1.00 51.72 96 ASP A CA 1
ATOM 766 C C . ASP A 1 96 ? 14.071 -6.827 -46.470 1.00 51.72 96 ASP A C 1
ATOM 768 O O . ASP A 1 96 ? 13.378 -7.171 -47.432 1.00 51.72 96 ASP A O 1
ATOM 772 N N . SER A 1 97 ? 15.106 -6.012 -46.628 1.00 50.28 97 SER A N 1
ATOM 773 C CA . SER A 1 97 ? 15.716 -5.759 -47.933 1.00 50.28 97 SER A CA 1
ATOM 774 C C . SER A 1 97 ? 17.214 -5.632 -47.739 1.00 50.28 97 SER A C 1
ATOM 776 O O . SER A 1 97 ? 17.794 -4.549 -47.783 1.00 50.28 97 SER A O 1
ATOM 778 N N . ASP A 1 98 ? 17.819 -6.788 -47.495 1.00 47.72 98 ASP A N 1
ATOM 779 C CA . ASP A 1 98 ? 19.213 -7.050 -47.802 1.00 47.72 98 ASP A CA 1
ATOM 780 C C . ASP A 1 98 ? 19.407 -6.940 -49.326 1.00 47.72 98 ASP A C 1
ATOM 782 O O . ASP A 1 98 ? 18.859 -7.720 -50.109 1.00 47.72 98 ASP A O 1
ATOM 786 N N . SER A 1 99 ? 20.150 -5.932 -49.777 1.00 52.28 99 SER A N 1
ATOM 787 C CA . SER A 1 99 ? 20.708 -5.936 -51.128 1.00 52.28 99 SER A CA 1
ATOM 788 C C . SER A 1 99 ? 22.100 -5.323 -51.105 1.00 52.28 99 SER A C 1
ATOM 790 O O . SER A 1 99 ? 22.299 -4.117 -51.251 1.00 52.28 99 SER A O 1
ATOM 792 N N . LEU A 1 100 ? 23.064 -6.221 -50.926 1.00 52.84 100 LEU A N 1
ATOM 793 C CA . LEU A 1 100 ? 24.481 -6.091 -51.237 1.00 52.84 100 LEU A CA 1
ATOM 794 C C . LEU A 1 100 ? 24.705 -5.297 -52.537 1.00 52.84 100 LEU A C 1
ATOM 796 O O . LEU A 1 100 ? 24.417 -5.795 -53.626 1.00 52.84 100 LEU A O 1
ATOM 800 N N . ILE A 1 101 ? 25.293 -4.100 -52.452 1.00 47.78 101 ILE A N 1
ATOM 801 C CA . ILE A 1 101 ? 26.001 -3.525 -53.602 1.00 47.78 101 ILE A CA 1
ATOM 802 C C . ILE A 1 101 ? 27.448 -4.002 -53.527 1.00 47.78 101 ILE A C 1
ATOM 804 O O . ILE A 1 101 ? 28.290 -3.464 -52.810 1.00 47.78 101 ILE A O 1
ATOM 808 N N . ILE A 1 102 ? 27.692 -5.075 -54.273 1.00 43.75 102 ILE A N 1
ATOM 809 C CA . ILE A 1 102 ? 29.009 -5.570 -54.658 1.00 43.75 102 ILE A CA 1
ATOM 810 C C . ILE A 1 102 ? 29.709 -4.506 -55.519 1.00 43.75 102 ILE A C 1
ATOM 812 O O . ILE A 1 102 ? 29.116 -3.923 -56.425 1.00 43.75 102 ILE A O 1
ATOM 816 N N . SER A 1 103 ? 30.976 -4.242 -55.190 1.00 40.06 103 SER A N 1
ATOM 817 C CA . SER A 1 103 ? 31.919 -3.423 -55.965 1.00 40.06 103 SER A CA 1
ATOM 818 C C . SER A 1 103 ? 32.226 -4.019 -57.352 1.00 40.06 103 SER A C 1
ATOM 820 O O . SER A 1 103 ? 31.780 -5.116 -57.646 1.00 40.06 103 SER A O 1
ATOM 822 N N . ILE A 1 104 ? 33.084 -3.316 -58.111 1.00 37.84 104 ILE A N 1
ATOM 823 C CA . ILE A 1 104 ? 33.853 -3.680 -59.329 1.00 37.84 104 ILE A CA 1
ATOM 824 C C . ILE A 1 104 ? 33.154 -3.542 -60.703 1.00 37.84 104 ILE A C 1
ATOM 826 O O . ILE A 1 104 ? 32.390 -4.404 -61.116 1.00 37.84 104 ILE A O 1
ATOM 830 N N . HIS A 1 105 ? 33.493 -2.502 -61.478 1.00 40.47 105 HIS A N 1
ATOM 831 C CA . HIS A 1 105 ? 34.672 -2.451 -62.365 1.00 40.47 105 HIS A CA 1
ATOM 832 C C . HIS A 1 105 ? 34.984 -1.003 -62.760 1.00 40.47 105 HIS A C 1
ATOM 834 O O . HIS A 1 105 ? 34.037 -0.284 -63.147 1.00 40.47 105 HIS A O 1
#

pLDDT: mean 80.73, std 19.79, range [37.84, 97.12]

Foldseek 3Di:
DWEFEPADPPDTDIDDDPDDDDFPVVVVVVCCVVVVDDADWWKWWQQVVVVGDTDTDHGPVSDDPPYIYIYTGHPVPDDPDDPDDDDDDDDDDDDDDDDDPDDDD